Protein AF-A0A8J6JZT5-F1 (afdb_monomer)

Foldseek 3Di:
DAFDWDWDDDPQDIDIDGPAAPWAPWDWDDDQFKIWIWTAGPVRDIHIDIDGHPGTDDPDDPPDDDDPVPDDDVVVVVVVVVVVVVVVVVVVVVD

InterPro domains:
  IPR008978 HSP20-like chaperone [G3DSA:2.60.40.790] (1-61)
  IPR008978 HSP20-like chaperone [SSF49764] (3-83)
  IPR045250 Co-chaperone protein p23-like [PTHR22932] (1-60)

Organism: Eleutherodactylus coqui (NCBI:txid57060)

Nearest PDB structures (foldseek):
  3gyx-assembly6_L  TM=5.273E-01  e=8.406E-01  Megalodesulfovibrio gigas
  3to1-assembly1_A  TM=5.012E-01  e=6.061E-01  Saccharomyces cerevisiae S288C
  4gyi-assembly1_A  TM=4.103E-01  e=1.166E+00  Thermochaetoides thermophila DSM 1495
  2rk0-assembly1_B  TM=5.198E-01  e=4.555E+00  Parafrankia sp. EAN1pec
  1mtp-assembly1_A  TM=4.492E-01  e=5.665E+00  Thermobifida fusca

Secondary structure (DSSP, 8-state):
-PPEEEEEEETTEEEEEEE-TT-EEEEEEE-SSEEEEEEE-TT-PEEEEEEE-SS----S-TT----TTT---HHHHHHHHHHHHHHHHHHHT--

Solvent-accessible surface area (backbone atoms only — not comparable to full-atom values): 5914 Å² total; per-residue (Å²): 85,66,57,56,71,50,74,56,78,55,103,88,48,74,49,78,46,71,66,58,65,72,62,38,80,75,45,77,50,73,51,52,46,36,40,37,42,35,28,25,35,74,89,65,48,58,34,44,43,79,44,78,51,97,61,76,51,83,77,73,56,93,86,69,76,85,62,72,88,79,60,74,72,65,71,66,52,54,54,52,52,50,53,51,51,52,51,52,54,56,62,64,74,74,116

Radius of gyration: 25.32 Å; Cα contacts (8 Å, |Δi|>4): 108; chains: 1; bounding box: 29×28×79 Å

Mean predicted aligned error: 9.84 Å

Structure (mmCIF, N/CA/C/O backbone):
data_AF-A0A8J6JZT5-F1
#
_entry.id   AF-A0A8J6JZT5-F1
#
loop_
_atom_site.group_PDB
_atom_site.id
_atom_site.type_symbol
_atom_site.label_atom_id
_atom_site.label_alt_id
_atom_site.label_comp_id
_atom_site.label_asym_id
_atom_site.label_entity_id
_atom_site.label_seq_id
_atom_site.pdbx_PDB_ins_code
_atom_site.Cartn_x
_atom_site.Cartn_y
_atom_site.Cartn_z
_atom_site.occupancy
_atom_site.B_iso_or_equiv
_atom_site.auth_seq_id
_atom_site.auth_comp_id
_atom_site.auth_asym_id
_atom_site.auth_atom_id
_atom_site.pdbx_PDB_model_num
ATOM 1 N N . GLN A 1 1 ? -4.528 10.746 11.818 1.00 90.50 1 GLN A N 1
ATOM 2 C CA . GLN A 1 1 ? -3.415 10.364 12.724 1.00 90.50 1 GLN A CA 1
ATOM 3 C C . GLN A 1 1 ? -2.714 9.134 12.159 1.00 90.50 1 GLN A C 1
ATOM 5 O O . GLN A 1 1 ? -3.386 8.373 11.475 1.00 90.50 1 GLN A O 1
ATOM 10 N N . PRO A 1 2 ? -1.405 8.933 12.368 1.00 96.94 2 PRO A N 1
ATOM 11 C CA . PRO A 1 2 ? -0.748 7.712 11.914 1.00 96.94 2 PRO A CA 1
ATOM 12 C C . PRO A 1 2 ? -1.091 6.533 12.824 1.00 96.94 2 PRO A C 1
ATOM 14 O O . PRO A 1 2 ? -1.097 6.668 14.047 1.00 96.94 2 PRO A O 1
ATOM 17 N N . ALA A 1 3 ? -1.347 5.372 12.227 1.00 97.81 3 ALA A N 1
ATOM 18 C CA . ALA A 1 3 ? -1.380 4.117 12.960 1.00 97.81 3 ALA A CA 1
ATOM 19 C C . ALA A 1 3 ? 0.043 3.727 13.383 1.00 97.81 3 ALA A C 1
ATOM 21 O O . ALA A 1 3 ? 1.019 4.040 12.691 1.00 97.81 3 ALA A O 1
ATOM 22 N N . LYS A 1 4 ? 0.165 3.002 14.499 1.00 98.06 4 LYS A N 1
ATOM 23 C CA . LYS A 1 4 ? 1.406 2.294 14.825 1.00 98.06 4 LYS A CA 1
ATOM 24 C C . LYS A 1 4 ? 1.647 1.228 13.754 1.00 98.06 4 LYS A C 1
ATOM 26 O O . LYS A 1 4 ? 0.718 0.507 13.398 1.00 98.06 4 LYS A O 1
ATOM 31 N N . VAL A 1 5 ? 2.885 1.126 13.274 1.00 98.31 5 VAL A N 1
ATOM 32 C CA . VAL A 1 5 ? 3.278 0.140 12.259 1.00 98.31 5 VAL A CA 1
ATOM 33 C C . VAL A 1 5 ? 4.418 -0.714 12.792 1.00 98.31 5 VAL A C 1
ATOM 35 O O . VAL A 1 5 ? 5.415 -0.181 13.282 1.00 98.31 5 VAL A O 1
ATOM 38 N N . LEU A 1 6 ? 4.267 -2.033 12.710 1.00 98.56 6 LEU A N 1
ATOM 39 C CA . LEU A 1 6 ? 5.343 -2.996 12.937 1.00 98.56 6 LEU A CA 1
ATOM 40 C C . LEU A 1 6 ? 5.838 -3.504 11.585 1.00 98.56 6 LEU A C 1
ATOM 42 O O . LEU A 1 6 ? 5.054 -3.628 10.645 1.00 98.56 6 LEU A O 1
ATOM 46 N N . TRP A 1 7 ? 7.133 -3.790 11.474 1.00 98.31 7 TRP A N 1
ATOM 47 C CA . TRP A 1 7 ? 7.699 -4.288 10.226 1.00 98.31 7 TRP A CA 1
ATOM 48 C C . TRP A 1 7 ? 8.819 -5.295 10.456 1.00 98.31 7 TRP A C 1
ATOM 50 O O . TRP A 1 7 ? 9.483 -5.280 11.493 1.00 98.31 7 TRP A O 1
ATOM 60 N N . TYR A 1 8 ? 9.015 -6.167 9.472 1.00 98.00 8 TYR A N 1
ATOM 61 C CA . TYR A 1 8 ? 10.167 -7.059 9.369 1.00 98.00 8 TYR A CA 1
ATOM 62 C C . TYR A 1 8 ? 10.356 -7.508 7.917 1.00 98.00 8 TYR A C 1
ATOM 64 O O . TYR A 1 8 ? 9.427 -7.443 7.110 1.00 98.00 8 TYR A O 1
ATOM 72 N N . ASP A 1 9 ? 11.545 -8.001 7.584 1.00 96.25 9 ASP A N 1
ATOM 73 C CA . ASP A 1 9 ? 11.878 -8.486 6.251 1.00 96.25 9 ASP A CA 1
ATOM 74 C C . ASP A 1 9 ? 12.100 -10.010 6.190 1.00 96.25 9 ASP A C 1
ATOM 76 O O . ASP A 1 9 ? 12.267 -10.742 7.179 1.00 96.25 9 ASP A O 1
ATOM 80 N N . ARG A 1 10 ? 12.039 -10.500 4.956 1.00 96.75 10 ARG A N 1
ATOM 81 C CA . ARG A 1 10 ? 12.415 -11.834 4.494 1.00 96.75 10 ARG A CA 1
ATOM 82 C C . ARG A 1 10 ? 13.141 -11.666 3.163 1.00 96.75 10 ARG A C 1
ATOM 84 O O . ARG A 1 10 ? 13.028 -10.631 2.520 1.00 96.75 10 ARG A O 1
ATOM 91 N N . ALA A 1 11 ? 13.791 -12.729 2.691 1.00 94.75 11 ALA A N 1
ATOM 92 C CA . ALA A 1 11 ? 14.644 -12.702 1.497 1.00 94.75 11 ALA A CA 1
ATOM 93 C C . ALA A 1 11 ? 14.025 -12.065 0.229 1.00 94.75 11 ALA A C 1
ATOM 95 O O . ALA A 1 11 ? 14.770 -11.647 -0.649 1.00 94.75 11 ALA A O 1
ATOM 96 N N . ARG A 1 12 ? 12.689 -12.019 0.095 1.00 90.38 12 ARG A N 1
ATOM 97 C CA . ARG A 1 12 ? 11.992 -11.435 -1.070 1.00 90.38 12 ARG A CA 1
ATOM 98 C C . ARG A 1 12 ? 10.832 -10.496 -0.727 1.00 90.38 12 ARG A C 1
ATOM 100 O O . ARG A 1 12 ? 10.166 -10.025 -1.641 1.00 90.38 12 ARG A O 1
ATOM 107 N N . TYR A 1 13 ? 10.546 -10.276 0.554 1.00 92.56 13 TYR A N 1
ATOM 108 C CA . TYR A 1 13 ? 9.339 -9.569 0.983 1.00 92.56 13 TYR A CA 1
ATOM 109 C C . TYR A 1 13 ? 9.602 -8.769 2.253 1.00 92.56 13 TYR A C 1
ATOM 111 O O . TYR A 1 13 ? 10.291 -9.246 3.153 1.00 92.56 13 TYR A O 1
ATOM 119 N N . VAL A 1 14 ? 8.977 -7.599 2.348 1.00 94.44 14 VAL A N 1
ATOM 120 C CA . VAL A 1 14 ? 8.846 -6.834 3.590 1.00 94.44 14 VAL A CA 1
ATOM 121 C C . VAL A 1 14 ? 7.398 -6.933 4.045 1.00 94.44 14 VAL A C 1
ATOM 123 O O . VAL A 1 14 ? 6.478 -6.803 3.239 1.00 94.44 14 VAL A O 1
ATOM 126 N N . TYR A 1 15 ? 7.199 -7.181 5.333 1.00 96.81 15 TYR A N 1
ATOM 127 C CA . TYR A 1 15 ? 5.887 -7.246 5.959 1.00 96.81 15 TYR A CA 1
ATOM 128 C C . TYR A 1 15 ? 5.659 -5.967 6.758 1.00 96.81 15 TYR A C 1
ATOM 130 O O . TYR A 1 15 ? 6.525 -5.567 7.536 1.00 96.81 15 TYR A O 1
ATOM 138 N N . LEU A 1 16 ? 4.494 -5.345 6.568 1.00 97.81 16 LEU A N 1
ATOM 139 C CA . LEU A 1 16 ? 4.025 -4.185 7.323 1.00 97.81 16 LEU A CA 1
ATOM 140 C C . LEU A 1 16 ? 2.709 -4.543 8.013 1.00 97.81 16 LEU A C 1
ATOM 142 O O . LEU A 1 16 ? 1.776 -5.015 7.366 1.00 97.81 16 LEU A O 1
ATOM 146 N N . GLU A 1 17 ? 2.629 -4.296 9.315 1.00 98.19 17 GLU A N 1
ATOM 147 C CA . GLU A 1 17 ? 1.437 -4.519 10.128 1.00 98.19 17 GLU A CA 1
ATOM 148 C C . GLU A 1 17 ? 0.966 -3.186 10.714 1.00 98.19 17 GLU A C 1
ATOM 150 O O . GLU A 1 17 ? 1.622 -2.614 11.585 1.00 98.19 17 GLU A O 1
ATOM 155 N N . PHE A 1 18 ? -0.171 -2.685 10.228 1.00 98.25 18 PHE A N 1
ATOM 156 C CA . PHE A 1 18 ? -0.816 -1.475 10.738 1.00 98.25 18 PHE A CA 1
ATOM 157 C C . PHE A 1 18 ? -1.737 -1.845 11.908 1.00 98.25 18 PHE A C 1
ATOM 159 O O . PHE A 1 18 ? -2.776 -2.474 11.716 1.00 98.25 18 PHE A O 1
ATOM 166 N N . CYS A 1 19 ? -1.367 -1.457 13.127 1.00 97.75 19 CYS A N 1
ATOM 167 C CA . CYS A 1 19 ? -2.104 -1.804 14.341 1.00 97.75 19 CYS A CA 1
ATOM 168 C C . CYS A 1 19 ? -3.327 -0.884 14.523 1.00 97.75 19 CYS A C 1
ATOM 170 O O . CYS A 1 19 ? -3.245 0.120 15.234 1.00 97.75 19 CYS A O 1
ATOM 172 N N . VAL A 1 20 ? -4.448 -1.21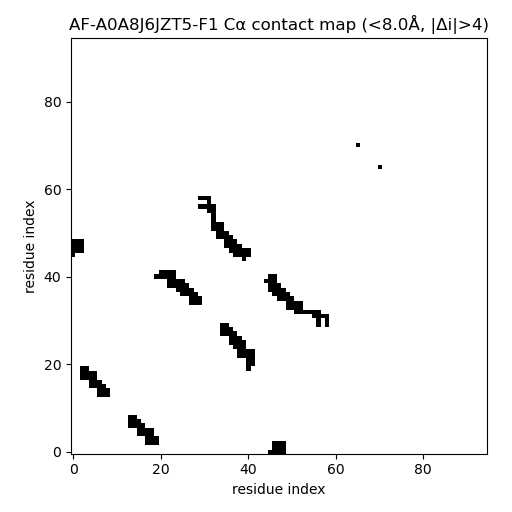1 13.871 1.00 97.81 20 VAL A N 1
ATOM 173 C CA . VAL A 1 20 ? -5.725 -0.482 13.987 1.00 97.81 20 VAL A CA 1
ATOM 174 C C . VAL A 1 20 ? -6.856 -1.450 14.327 1.00 97.81 20 VAL A C 1
ATOM 176 O O . VAL A 1 20 ? -7.205 -2.315 13.524 1.00 97.81 20 VAL A O 1
ATOM 179 N N . GLU A 1 21 ? -7.443 -1.293 15.512 1.00 96.31 21 GLU A N 1
ATOM 180 C CA . GLU A 1 21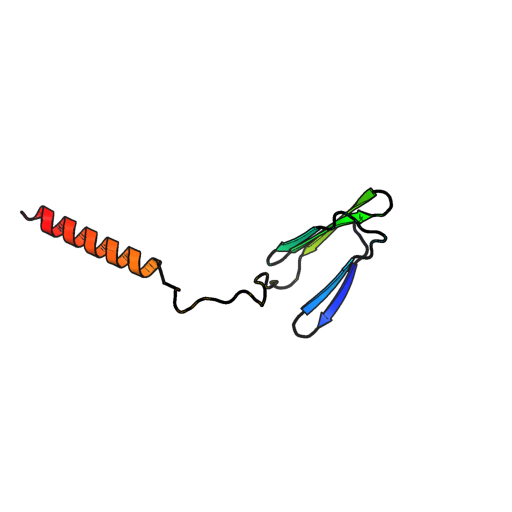 ? -8.596 -2.086 15.948 1.00 96.31 21 GLU A CA 1
ATOM 181 C C . GLU A 1 21 ? -9.858 -1.725 15.153 1.00 96.31 21 GLU A C 1
ATOM 183 O O . GLU A 1 21 ? -10.097 -0.554 14.844 1.00 96.31 21 GLU A O 1
ATOM 188 N N . ASN A 1 22 ? -10.654 -2.749 14.816 1.00 97.25 22 ASN A N 1
ATOM 189 C CA . ASN A 1 22 ? -11.927 -2.626 14.095 1.00 97.25 22 ASN A CA 1
ATOM 190 C C . ASN A 1 22 ? -11.848 -1.715 12.855 1.00 97.25 22 ASN A C 1
ATOM 192 O O . ASN A 1 22 ? -12.732 -0.889 12.606 1.00 97.25 22 ASN A O 1
ATOM 196 N N . SER A 1 23 ? -10.762 -1.856 12.084 1.00 97.69 23 SER A N 1
ATOM 197 C CA . SER A 1 23 ? -10.521 -1.026 10.905 1.00 97.69 23 SER A CA 1
ATOM 198 C C . SER A 1 23 ? -11.603 -1.207 9.837 1.00 97.69 23 SER A C 1
ATOM 200 O O . SER A 1 23 ? -12.042 -2.316 9.527 1.00 97.69 23 SER A O 1
ATOM 202 N N . ARG A 1 24 ? -12.042 -0.084 9.269 1.00 98.19 24 ARG A N 1
ATOM 203 C CA . ARG A 1 24 ? -13.036 -0.002 8.192 1.00 98.19 24 ARG A CA 1
ATOM 204 C C . ARG A 1 24 ? -12.505 0.876 7.068 1.00 98.19 24 ARG A C 1
ATOM 206 O O .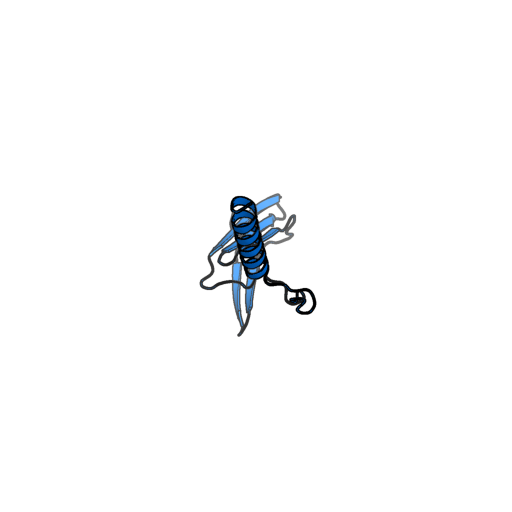 ARG A 1 24 ? -11.615 1.693 7.291 1.00 98.19 24 ARG A O 1
ATOM 213 N N . ASP A 1 25 ? -13.041 0.693 5.866 1.00 97.94 25 ASP A N 1
ATOM 214 C CA . ASP A 1 25 ? -12.654 1.457 4.671 1.00 97.94 25 ASP A CA 1
ATOM 215 C C . ASP A 1 25 ? -11.136 1.467 4.423 1.00 97.94 25 ASP A C 1
ATOM 217 O O . ASP A 1 25 ? -10.544 2.494 4.088 1.00 97.94 25 ASP A O 1
ATOM 221 N N . VAL A 1 26 ? -10.498 0.309 4.627 1.00 98.25 26 VAL A N 1
ATOM 222 C CA . VAL A 1 26 ? -9.054 0.141 4.444 1.00 98.25 26 VAL A CA 1
ATOM 223 C C . VAL A 1 26 ? -8.689 0.361 2.980 1.00 98.25 26 VAL A C 1
ATOM 225 O O . VAL A 1 26 ? -9.236 -0.283 2.085 1.00 98.25 26 VAL A O 1
ATOM 228 N N . LYS A 1 27 ? -7.722 1.246 2.748 1.00 98.19 27 LYS A N 1
ATOM 229 C CA . LYS A 1 27 ? -7.116 1.507 1.444 1.00 98.19 27 LYS A CA 1
ATOM 230 C C . LYS A 1 27 ? -5.605 1.415 1.562 1.00 98.19 27 LYS A C 1
ATOM 232 O O . LYS A 1 27 ? -5.017 1.975 2.491 1.00 98.19 27 LYS A O 1
ATOM 237 N N . VAL A 1 28 ? -5.002 0.709 0.614 1.00 96.81 28 VAL A N 1
ATOM 238 C CA . VAL A 1 28 ? -3.555 0.545 0.503 1.00 96.81 28 VAL A CA 1
ATOM 239 C C . VAL A 1 28 ? -3.166 0.832 -0.933 1.00 96.81 28 VAL A C 1
ATOM 241 O O . VAL A 1 28 ? -3.559 0.091 -1.831 1.00 96.81 28 VAL A O 1
ATOM 244 N N . ASP A 1 29 ? -2.381 1.883 -1.118 1.00 95.94 29 ASP A N 1
ATOM 245 C CA . ASP A 1 29 ? -1.811 2.260 -2.403 1.00 95.94 29 ASP A CA 1
ATOM 246 C C . ASP A 1 29 ? -0.304 1.990 -2.359 1.00 95.94 29 ASP A C 1
ATOM 248 O O . ASP A 1 29 ? 0.378 2.340 -1.390 1.00 95.94 29 ASP A O 1
ATOM 252 N N . ILE A 1 30 ? 0.206 1.311 -3.386 1.00 94.75 30 ILE A N 1
ATOM 253 C CA . ILE A 1 30 ? 1.611 0.911 -3.493 1.00 94.75 30 ILE A CA 1
ATOM 254 C C . ILE A 1 30 ? 2.161 1.469 -4.800 1.00 94.75 30 ILE A C 1
ATOM 256 O O . ILE A 1 30 ? 1.865 0.956 -5.879 1.00 94.75 30 ILE A O 1
ATOM 260 N N . ASP A 1 31 ? 2.985 2.499 -4.671 1.00 94.25 31 ASP A N 1
ATOM 261 C CA . ASP A 1 31 ? 3.817 3.031 -5.740 1.00 94.25 31 ASP A CA 1
ATOM 262 C C . ASP A 1 31 ? 5.189 2.338 -5.728 1.00 94.25 31 ASP A C 1
ATOM 264 O O . ASP A 1 31 ? 5.559 1.647 -4.776 1.00 94.25 31 ASP A O 1
ATOM 268 N N . ASP A 1 32 ? 5.999 2.594 -6.757 1.00 95.00 32 ASP A N 1
ATOM 269 C CA . ASP A 1 32 ? 7.344 2.027 -6.891 1.00 95.00 32 ASP A CA 1
ATOM 270 C C . ASP A 1 32 ? 8.234 2.282 -5.660 1.00 95.00 32 ASP A C 1
ATOM 272 O O . ASP A 1 32 ? 9.022 1.416 -5.304 1.00 95.00 32 ASP A O 1
ATOM 276 N N . TYR A 1 33 ? 8.096 3.427 -4.984 1.00 96.31 33 TYR A N 1
ATOM 277 C CA . TYR A 1 33 ? 8.935 3.804 -3.833 1.00 96.31 33 TYR A CA 1
ATOM 278 C C . TYR A 1 33 ? 8.146 4.287 -2.614 1.00 96.31 33 TYR A C 1
ATOM 280 O O . TYR A 1 33 ? 8.724 4.824 -1.666 1.00 96.31 33 TYR A O 1
ATOM 288 N N . LYS A 1 34 ? 6.822 4.126 -2.616 1.00 96.88 34 LYS A N 1
ATOM 289 C CA . LYS A 1 34 ? 5.967 4.668 -1.561 1.00 96.88 34 LYS A CA 1
ATOM 290 C C . LYS A 1 34 ? 4.784 3.757 -1.298 1.00 96.88 34 LYS A C 1
ATOM 292 O O . LYS A 1 34 ? 4.136 3.287 -2.223 1.00 96.88 34 LYS A O 1
ATOM 297 N N . ILE A 1 35 ? 4.491 3.551 -0.024 1.00 97.38 35 ILE A N 1
ATOM 298 C CA . ILE A 1 35 ? 3.298 2.855 0.437 1.00 97.38 35 ILE A CA 1
ATOM 299 C C . ILE A 1 35 ? 2.447 3.860 1.198 1.00 97.38 35 ILE A C 1
ATOM 301 O O . ILE A 1 35 ? 2.915 4.483 2.156 1.00 97.38 35 ILE A O 1
ATOM 305 N N . THR A 1 36 ? 1.189 3.982 0.797 1.00 98.25 36 THR A N 1
ATOM 306 C CA . THR A 1 36 ? 0.190 4.785 1.493 1.00 98.25 36 THR A CA 1
ATOM 307 C C . THR A 1 36 ? -0.873 3.860 2.065 1.00 98.25 36 THR A C 1
ATOM 309 O O . THR A 1 36 ? -1.465 3.051 1.358 1.00 98.25 36 THR A O 1
ATOM 312 N N . PHE A 1 37 ? -1.121 3.979 3.365 1.00 98.56 37 PHE A N 1
ATOM 313 C CA . PHE A 1 37 ? -2.178 3.259 4.068 1.00 98.56 37 PHE A CA 1
ATOM 314 C C . PHE A 1 37 ? -3.169 4.252 4.658 1.00 98.56 37 PHE A C 1
ATOM 316 O O . PHE A 1 37 ? -2.778 5.256 5.257 1.00 98.56 37 PHE A O 1
ATOM 323 N N . SER A 1 38 ? -4.458 3.947 4.551 1.00 98.44 38 SER A N 1
ATOM 324 C CA . SER A 1 38 ? -5.498 4.696 5.246 1.00 98.44 38 SER A CA 1
ATOM 325 C C . SER A 1 38 ? -6.683 3.816 5.631 1.00 98.44 38 SER A C 1
ATOM 327 O O . SER A 1 38 ? -6.961 2.816 4.975 1.00 98.44 38 SER A O 1
ATOM 329 N N . CYS A 1 39 ? -7.367 4.172 6.717 1.00 98.56 39 CYS A N 1
ATOM 330 C CA . CYS A 1 39 ? -8.610 3.530 7.155 1.00 98.56 39 CYS A CA 1
ATOM 331 C C . CYS A 1 39 ? -9.343 4.405 8.184 1.00 98.56 39 CYS A C 1
ATOM 333 O O . CYS A 1 39 ? -8.817 5.428 8.629 1.00 98.56 39 CYS A O 1
ATOM 335 N N . LEU A 1 40 ? -10.533 3.976 8.600 1.00 98.38 40 LEU A N 1
ATOM 336 C CA . LEU A 1 40 ? -11.212 4.447 9.805 1.00 98.38 40 LEU A CA 1
ATOM 337 C C . LEU A 1 40 ? -10.995 3.450 10.945 1.00 98.38 40 LEU A C 1
ATOM 339 O O . LEU A 1 40 ? -11.096 2.243 10.727 1.00 98.38 40 LEU A O 1
ATOM 343 N N . ASN A 1 41 ? -10.734 3.937 12.158 1.00 96.88 41 ASN A N 1
ATOM 344 C CA . ASN A 1 41 ? -10.731 3.094 13.358 1.00 96.88 41 ASN A CA 1
ATOM 345 C C . ASN A 1 41 ? -12.160 2.905 13.921 1.00 96.88 41 ASN A C 1
ATOM 347 O O . ASN A 1 41 ? -13.154 3.344 13.326 1.00 96.88 41 ASN A O 1
ATOM 351 N N . GLU A 1 42 ? -12.277 2.265 15.086 1.00 97.25 42 GLU A N 1
ATOM 352 C CA . GLU A 1 42 ? -13.559 2.057 15.775 1.00 97.25 42 GLU A CA 1
ATOM 353 C C . GLU A 1 42 ? -14.340 3.362 16.010 1.00 97.25 42 GLU A C 1
ATOM 355 O O . GLU A 1 42 ? -15.536 3.430 15.729 1.00 97.25 42 GLU A O 1
ATOM 360 N N . ASP A 1 43 ? -13.645 4.439 16.381 1.00 96.88 43 ASP A N 1
ATOM 361 C CA . ASP A 1 43 ? -14.236 5.756 16.653 1.00 96.88 43 ASP A CA 1
ATOM 362 C C . ASP A 1 43 ? -14.569 6.570 15.386 1.00 96.88 43 ASP A C 1
ATOM 364 O O . ASP A 1 43 ? -14.961 7.733 15.474 1.00 96.88 43 ASP A O 1
ATOM 368 N N . ASN A 1 44 ? -14.427 5.986 14.189 1.00 96.62 44 ASN A N 1
ATOM 369 C CA . ASN A 1 44 ? -14.521 6.677 12.892 1.00 96.62 44 ASN A CA 1
ATOM 370 C C . ASN A 1 44 ? -13.476 7.795 12.712 1.00 96.62 44 ASN A C 1
ATOM 372 O O . ASN A 1 44 ? -13.677 8.727 11.933 1.00 96.62 44 ASN A O 1
ATOM 376 N N . ILE A 1 45 ? -12.349 7.722 13.419 1.00 96.88 45 ILE A N 1
ATOM 377 C CA . ILE A 1 45 ? -11.225 8.633 13.217 1.00 96.88 45 ILE A CA 1
ATOM 378 C C . ILE A 1 45 ? -10.411 8.121 12.029 1.00 96.88 45 ILE A C 1
ATOM 380 O O . ILE A 1 45 ? -10.163 6.922 11.905 1.00 96.88 45 ILE A O 1
ATOM 384 N N . GLN A 1 46 ? -9.955 9.035 11.171 1.00 97.88 46 GLN A N 1
ATOM 385 C CA . GLN A 1 46 ? -9.106 8.707 10.027 1.00 97.88 46 GLN A CA 1
ATOM 386 C C . GLN A 1 46 ? -7.670 8.370 10.462 1.00 97.88 46 GLN A C 1
ATOM 388 O O . GLN A 1 46 ? -6.947 9.212 11.024 1.00 97.88 46 GLN A O 1
ATOM 393 N N . MET A 1 47 ? -7.237 7.151 10.140 1.00 98.25 47 MET A N 1
ATOM 394 C CA . MET A 1 47 ? -5.838 6.738 10.174 1.00 98.25 47 MET A CA 1
ATOM 395 C C . MET A 1 47 ? -5.198 6.984 8.803 1.00 98.25 47 MET A C 1
ATOM 397 O O . MET A 1 47 ? -5.819 6.722 7.771 1.00 98.25 47 MET A O 1
ATOM 401 N N . TYR A 1 48 ? -3.965 7.487 8.787 1.00 98.50 48 TYR A N 1
ATOM 402 C CA . TYR A 1 48 ? -3.196 7.717 7.563 1.00 98.50 48 TYR A CA 1
ATOM 403 C C . TYR A 1 48 ? -1.700 7.547 7.822 1.00 98.50 48 TYR A C 1
ATOM 405 O O . TYR A 1 48 ? -1.147 8.206 8.705 1.00 98.50 48 TYR A O 1
ATOM 413 N N . ASN A 1 49 ? -1.050 6.707 7.024 1.00 98.56 49 ASN A N 1
ATOM 414 C CA . ASN A 1 49 ? 0.388 6.487 7.040 1.00 98.56 49 ASN A CA 1
ATOM 415 C C . ASN A 1 49 ? 0.938 6.622 5.621 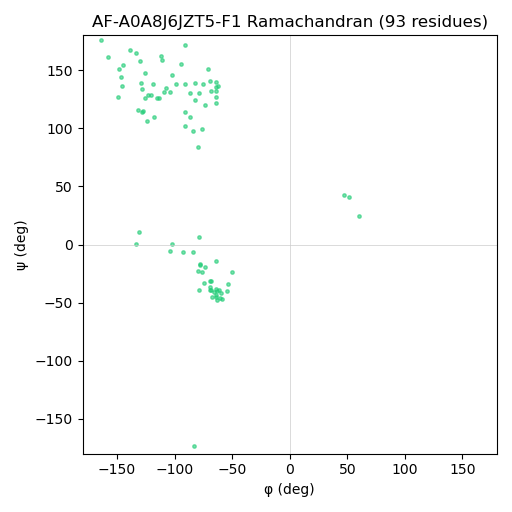1.00 98.56 49 ASN A C 1
ATOM 417 O O . ASN A 1 49 ? 0.361 6.099 4.671 1.00 98.56 49 ASN A O 1
ATOM 421 N N . GLU A 1 50 ? 2.094 7.263 5.511 1.00 98.19 50 GLU A N 1
ATOM 422 C CA . GLU A 1 50 ? 2.877 7.338 4.285 1.00 98.19 50 GLU A CA 1
ATOM 423 C C . GLU A 1 50 ? 4.293 6.857 4.593 1.00 98.19 50 GLU A C 1
ATOM 425 O O . GLU A 1 50 ? 4.916 7.322 5.551 1.00 98.19 50 GLU A O 1
ATOM 430 N N . ILE A 1 51 ? 4.775 5.884 3.823 1.00 97.62 51 ILE A N 1
ATOM 431 C CA . ILE A 1 51 ? 6.077 5.249 4.020 1.00 97.62 51 ILE A CA 1
ATOM 432 C C . ILE A 1 51 ? 6.828 5.294 2.695 1.00 97.62 51 ILE A C 1
ATOM 434 O O . ILE A 1 51 ? 6.435 4.638 1.734 1.00 97.62 51 ILE A O 1
ATOM 438 N N . VAL A 1 52 ? 7.929 6.040 2.659 1.00 97.25 52 VAL A N 1
ATOM 439 C CA . VAL A 1 52 ? 8.899 5.975 1.560 1.00 97.25 52 VAL A CA 1
ATOM 440 C C . VAL A 1 52 ? 9.820 4.788 1.818 1.00 97.25 52 VAL A C 1
ATOM 442 O O . VAL A 1 52 ? 10.410 4.684 2.895 1.00 97.25 52 VAL A O 1
ATOM 445 N N . VAL A 1 53 ? 9.919 3.879 0.853 1.00 96.19 53 VAL A N 1
ATOM 446 C CA . VAL A 1 53 ? 10.749 2.676 0.970 1.00 96.19 53 VAL A CA 1
ATOM 447 C C . VAL A 1 53 ? 12.132 2.890 0.361 1.00 96.19 53 VAL A C 1
ATOM 449 O O . VAL A 1 53 ? 12.329 3.743 -0.501 1.00 96.19 53 VAL A O 1
ATOM 452 N N . TYR A 1 54 ? 13.104 2.113 0.841 1.00 94.56 54 TYR A N 1
ATOM 453 C CA . TYR A 1 54 ? 14.502 2.233 0.423 1.00 94.56 54 TYR A CA 1
ATOM 454 C C . TYR A 1 54 ? 14.742 1.791 -1.026 1.00 94.56 54 TYR A C 1
ATOM 456 O O . TYR A 1 54 ? 15.562 2.386 -1.719 1.00 94.56 54 TYR A O 1
ATOM 464 N N . ASP A 1 55 ? 14.035 0.754 -1.472 1.00 94.25 55 ASP A N 1
ATOM 465 C CA . ASP A 1 55 ? 14.197 0.166 -2.800 1.00 94.25 55 ASP A CA 1
ATOM 466 C C . ASP A 1 55 ? 12.836 -0.056 -3.464 1.00 94.25 55 ASP A C 1
ATOM 468 O O . ASP A 1 55 ? 11.792 -0.014 -2.805 1.00 94.25 55 ASP A O 1
ATOM 472 N N . ARG A 1 56 ? 12.863 -0.279 -4.776 1.00 94.25 56 ARG A N 1
ATOM 473 C CA . ARG A 1 56 ? 11.679 -0.376 -5.615 1.00 94.25 56 ARG A CA 1
ATOM 474 C C . ARG A 1 56 ? 10.813 -1.573 -5.231 1.00 94.25 56 ARG A C 1
ATOM 476 O O . ARG A 1 56 ? 11.284 -2.708 -5.165 1.00 94.25 56 ARG A O 1
ATOM 483 N N . ILE A 1 57 ? 9.513 -1.342 -5.093 1.00 92.50 57 ILE A N 1
ATOM 484 C CA . ILE A 1 57 ? 8.515 -2.394 -4.920 1.00 92.50 57 ILE A CA 1
ATOM 485 C C . ILE A 1 57 ? 8.077 -2.897 -6.293 1.00 92.50 57 ILE A C 1
ATOM 487 O O . ILE A 1 57 ? 7.702 -2.129 -7.177 1.00 92.50 57 ILE A O 1
ATOM 491 N N . GLN A 1 58 ? 8.087 -4.216 -6.475 1.00 88.44 58 GLN A N 1
ATOM 492 C CA . GLN A 1 58 ? 7.513 -4.833 -7.664 1.00 88.44 58 GLN A CA 1
ATOM 493 C C . GLN A 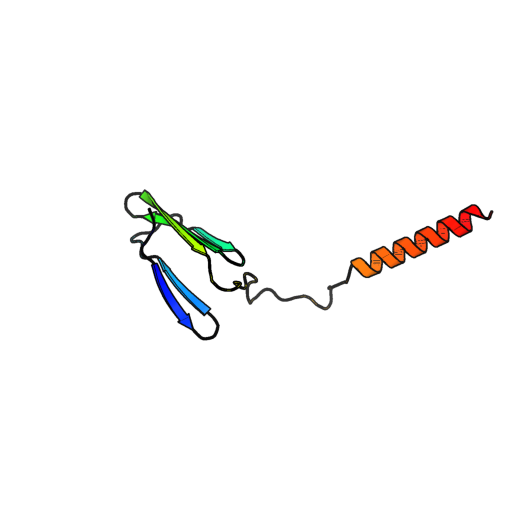1 58 ? 5.981 -4.844 -7.548 1.00 88.44 58 GLN A C 1
ATOM 495 O O . GLN A 1 58 ? 5.409 -5.708 -6.888 1.00 88.44 58 GLN A O 1
ATOM 500 N N . SER A 1 59 ? 5.317 -3.887 -8.200 1.00 81.31 59 SER A N 1
ATOM 501 C CA . SER A 1 59 ? 3.850 -3.740 -8.194 1.00 81.31 59 SER A CA 1
ATOM 502 C C . SER A 1 59 ? 3.124 -4.726 -9.118 1.00 81.31 59 SER A C 1
ATOM 504 O O . SER A 1 59 ? 1.928 -4.972 -8.963 1.00 81.31 59 SER A O 1
ATOM 506 N N . LYS A 1 60 ? 3.843 -5.329 -10.075 1.00 84.62 60 LYS A N 1
ATOM 507 C CA . LYS A 1 60 ? 3.275 -6.315 -10.998 1.00 84.62 60 LYS A CA 1
ATOM 508 C C . LYS A 1 60 ? 2.816 -7.565 -10.226 1.00 84.62 60 LYS A C 1
ATOM 510 O O . LYS A 1 60 ? 3.656 -8.222 -9.605 1.00 84.62 60 LYS A O 1
ATOM 515 N N . PRO A 1 61 ? 1.531 -7.955 -10.306 1.00 84.62 61 PRO A N 1
ATOM 516 C CA . PRO A 1 61 ? 1.057 -9.154 -9.635 1.00 84.62 61 PRO A CA 1
ATOM 517 C C . PRO A 1 61 ? 1.732 -10.402 -10.207 1.00 84.62 61 PRO A C 1
ATOM 519 O O . PRO A 1 61 ? 1.897 -10.538 -11.419 1.00 84.62 61 PRO A O 1
ATOM 522 N N . GLY A 1 62 ? 2.082 -11.349 -9.333 1.00 85.50 62 GLY A N 1
ATOM 523 C CA . GLY A 1 62 ? 2.805 -12.565 -9.722 1.00 85.50 62 GLY A CA 1
ATOM 524 C C . GLY A 1 62 ? 2.042 -13.501 -10.667 1.00 85.50 62 GLY A C 1
ATOM 525 O O . GLY A 1 62 ? 2.652 -14.391 -11.243 1.00 85.50 62 GLY A O 1
ATOM 526 N N . TRP A 1 63 ? 0.729 -13.309 -10.829 1.00 90.56 63 TRP A N 1
ATOM 527 C CA . TRP A 1 63 ? -0.118 -14.065 -11.758 1.00 90.56 63 TRP A CA 1
ATOM 528 C C . TRP A 1 63 ? -0.259 -13.403 -13.137 1.00 90.56 63 TRP A C 1
ATOM 530 O O . TRP A 1 63 ? -0.855 -13.994 -14.034 1.00 90.56 63 TRP A O 1
ATOM 540 N N . LEU A 1 64 ? 0.266 -12.188 -13.321 1.00 90.69 64 LEU A N 1
ATOM 541 C CA . LEU A 1 64 ? 0.255 -11.502 -14.608 1.00 90.69 64 LEU A CA 1
ATOM 542 C C . LEU A 1 64 ? 1.537 -11.847 -15.365 1.00 90.69 64 LEU A C 1
ATOM 544 O O . LEU A 1 64 ? 2.633 -11.456 -14.968 1.00 90.69 64 LEU A O 1
ATOM 548 N N . PHE A 1 65 ? 1.415 -12.555 -16.479 1.00 92.81 65 PHE A N 1
ATOM 549 C CA . PHE A 1 65 ? 2.547 -12.950 -17.318 1.00 92.81 65 PHE A CA 1
ATOM 550 C C . PHE A 1 65 ? 2.517 -12.196 -18.649 1.00 92.81 65 PHE A C 1
ATOM 552 O O . PHE A 1 65 ? 1.490 -11.637 -19.024 1.00 92.81 65 PHE A O 1
ATOM 559 N N . VAL A 1 66 ? 3.668 -12.109 -19.319 1.00 90.94 66 VAL A N 1
ATOM 560 C CA . VAL A 1 66 ? 3.732 -11.562 -20.682 1.00 90.94 66 VAL A CA 1
ATOM 561 C C . VA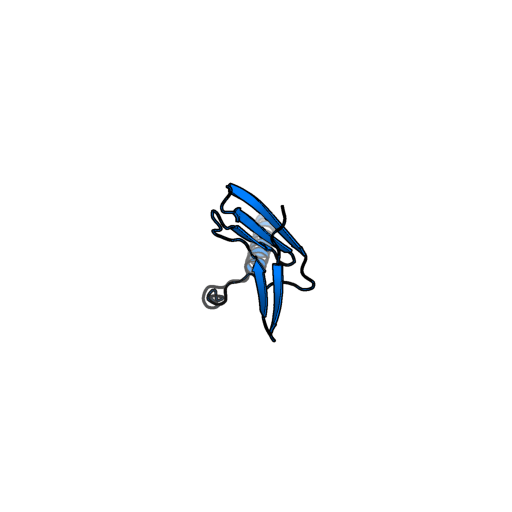L A 1 66 ? 3.269 -12.656 -21.636 1.00 90.94 66 VAL A C 1
ATOM 563 O O . VAL A 1 66 ? 3.744 -13.787 -21.540 1.00 90.94 66 VAL A O 1
ATOM 566 N N . ASP A 1 67 ? 2.350 -12.316 -22.530 1.00 94.62 67 ASP A N 1
ATOM 567 C CA . ASP A 1 67 ? 1.975 -13.169 -23.650 1.00 94.62 67 ASP A CA 1
ATOM 568 C C . ASP A 1 67 ? 2.974 -12.947 -24.7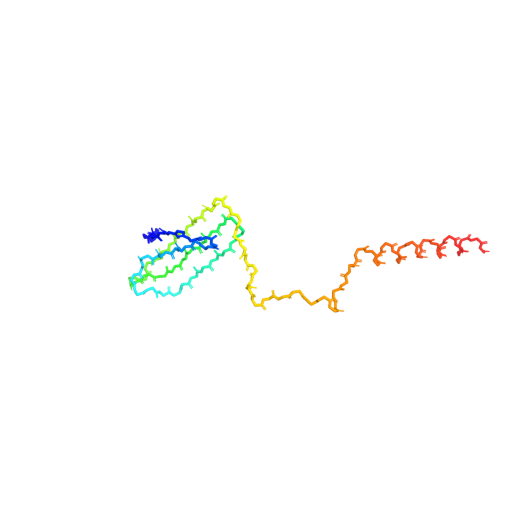89 1.00 94.62 67 ASP A C 1
ATOM 570 O O . ASP A 1 67 ? 2.881 -11.964 -25.521 1.00 94.62 67 ASP A O 1
ATOM 574 N N . PHE A 1 68 ? 3.966 -13.830 -24.893 1.00 94.50 68 PHE A N 1
ATOM 575 C CA . PHE A 1 68 ? 5.003 -13.727 -25.919 1.00 94.50 68 PHE A CA 1
ATOM 576 C C . PHE A 1 68 ? 4.513 -14.109 -27.320 1.00 94.50 68 PHE A C 1
ATOM 578 O O . PHE A 1 68 ? 5.148 -13.704 -28.288 1.00 94.50 68 PHE A O 1
ATOM 585 N N . ASP A 1 69 ? 3.402 -14.842 -27.443 1.00 95.50 69 ASP A N 1
ATOM 586 C CA . ASP A 1 69 ? 2.872 -15.253 -28.748 1.00 95.50 69 ASP A CA 1
ATOM 587 C C . ASP A 1 69 ? 2.205 -14.071 -29.466 1.00 95.50 69 ASP A C 1
ATOM 589 O O . ASP A 1 69 ? 2.263 -13.960 -30.693 1.00 95.50 69 ASP A O 1
ATOM 593 N N . ASN A 1 70 ? 1.603 -13.164 -28.693 1.00 92.31 70 ASN A N 1
ATOM 594 C CA . ASN A 1 70 ? 0.937 -11.968 -29.206 1.00 92.31 70 ASN A CA 1
ATOM 595 C C . ASN A 1 70 ? 1.744 -10.674 -29.013 1.00 92.31 70 ASN A C 1
ATOM 597 O O . ASN A 1 70 ? 1.320 -9.619 -29.488 1.00 92.31 70 ASN A O 1
ATOM 601 N N . TRP A 1 71 ? 2.889 -10.717 -28.325 1.00 92.00 71 TRP A N 1
ATOM 602 C CA . TRP A 1 71 ? 3.730 -9.535 -28.144 1.00 92.00 71 TRP A CA 1
ATOM 603 C C . TRP A 1 71 ? 4.368 -9.105 -29.471 1.00 92.00 71 TRP A C 1
ATOM 605 O O . TRP A 1 71 ? 4.935 -9.911 -30.209 1.00 92.00 71 TRP A O 1
ATOM 615 N N . ARG A 1 72 ? 4.271 -7.808 -29.767 1.00 85.50 72 ARG A N 1
ATOM 616 C CA . ARG A 1 72 ? 4.911 -7.152 -30.909 1.00 85.50 72 ARG A CA 1
ATOM 617 C C . ARG A 1 72 ? 5.729 -5.978 -30.398 1.00 85.50 72 ARG A C 1
ATOM 619 O O . ARG A 1 72 ? 5.359 -5.368 -29.394 1.00 85.50 72 ARG A O 1
ATOM 626 N N . ASP A 1 73 ? 6.828 -5.694 -31.078 1.00 85.12 73 ASP A N 1
ATOM 627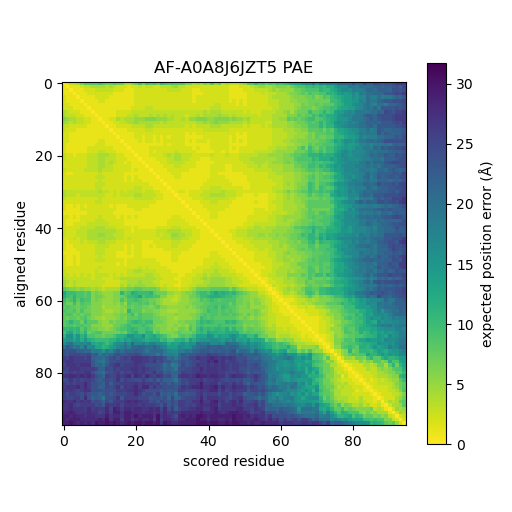 C CA . ASP A 1 73 ? 7.591 -4.466 -30.898 1.00 85.12 73 ASP A CA 1
ATOM 628 C C . ASP A 1 73 ? 7.039 -3.442 -31.893 1.00 85.12 73 ASP A C 1
ATOM 630 O O . AS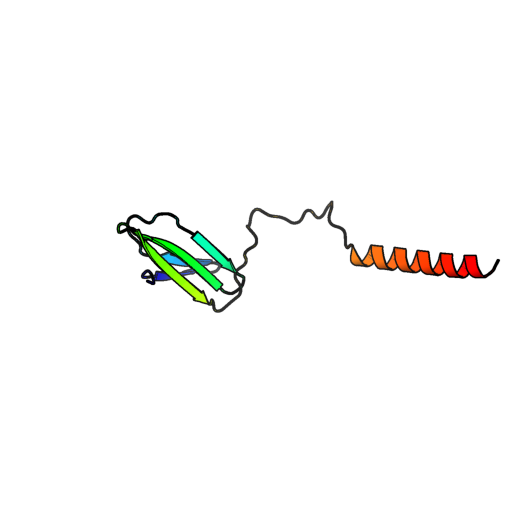P A 1 73 ? 7.261 -3.562 -33.094 1.00 85.12 73 ASP A O 1
ATOM 634 N N . TRP A 1 74 ? 6.225 -2.508 -31.405 1.00 75.94 74 TRP A N 1
ATOM 635 C CA . TRP A 1 74 ? 5.469 -1.597 -32.268 1.00 75.94 74 TRP A CA 1
ATOM 636 C C . TRP A 1 74 ? 6.366 -0.493 -32.856 1.00 75.94 74 TRP A C 1
ATOM 638 O O . TRP A 1 74 ? 6.069 0.005 -33.939 1.00 75.94 74 TRP A O 1
ATOM 648 N N . ASP A 1 75 ? 7.496 -0.171 -32.211 1.00 74.12 75 ASP A N 1
ATOM 649 C CA . ASP A 1 75 ? 8.402 0.905 -32.647 1.00 74.12 75 ASP A CA 1
ATOM 650 C C . ASP A 1 75 ? 9.121 0.552 -33.964 1.00 74.12 75 ASP A C 1
ATOM 652 O O . ASP A 1 75 ? 9.395 1.417 -34.794 1.00 74.12 75 ASP A O 1
ATOM 656 N N . THR A 1 76 ? 9.386 -0.736 -34.209 1.00 66.38 76 THR A N 1
ATOM 657 C CA . THR A 1 76 ? 10.048 -1.190 -35.447 1.00 66.38 76 THR A CA 1
ATOM 658 C C . THR A 1 76 ? 9.106 -1.286 -36.650 1.00 66.38 76 THR A C 1
ATOM 660 O O . THR A 1 76 ? 9.564 -1.210 -37.792 1.00 66.38 76 THR A O 1
ATOM 663 N N . GLU A 1 77 ? 7.798 -1.431 -36.425 1.00 64.44 77 GLU A N 1
ATOM 664 C CA . GLU A 1 77 ? 6.792 -1.453 -37.494 1.00 64.44 77 GLU A CA 1
ATOM 665 C C . GLU A 1 77 ? 6.486 -0.026 -37.991 1.00 64.44 77 GLU A C 1
ATOM 667 O O . GLU A 1 77 ? 6.422 0.192 -39.201 1.00 64.44 77 GLU A O 1
ATOM 672 N N . GLU A 1 78 ? 6.423 0.966 -37.092 1.00 67.94 78 GLU A N 1
ATOM 673 C CA . GLU A 1 78 ? 6.179 2.375 -37.448 1.00 67.94 78 GLU A CA 1
ATOM 674 C C . GLU A 1 78 ? 7.332 2.968 -38.282 1.00 67.94 78 GLU A C 1
ATOM 676 O O . GLU A 1 78 ? 7.094 3.637 -39.289 1.00 67.94 78 GLU A O 1
ATOM 681 N N . GLU A 1 79 ? 8.593 2.666 -37.945 1.00 69.62 79 GLU A N 1
ATOM 682 C CA . GLU A 1 79 ? 9.758 3.085 -38.744 1.00 69.62 79 GLU A CA 1
ATOM 683 C C . GLU A 1 79 ? 9.761 2.476 -40.155 1.00 69.62 79 GLU A C 1
ATOM 685 O O . GLU A 1 79 ? 10.081 3.158 -41.134 1.00 69.62 79 GLU A O 1
ATOM 690 N N . ALA A 1 80 ? 9.370 1.204 -40.287 1.00 70.44 80 ALA A N 1
ATOM 691 C CA . ALA A 1 80 ? 9.287 0.531 -41.580 1.00 70.44 80 ALA A CA 1
ATOM 692 C C . ALA A 1 80 ? 8.144 1.085 -42.451 1.00 70.44 80 ALA A C 1
ATOM 694 O O . ALA A 1 80 ? 8.318 1.259 -43.661 1.00 70.44 80 ALA A O 1
ATOM 695 N N . GLU A 1 81 ? 6.992 1.401 -41.854 1.00 72.44 81 GLU A N 1
ATOM 696 C CA . GLU A 1 81 ? 5.863 2.037 -42.542 1.00 72.44 81 GLU A CA 1
ATOM 697 C C . GLU A 1 81 ? 6.170 3.484 -42.954 1.00 72.44 81 GLU A C 1
ATOM 699 O O . GLU A 1 81 ? 5.830 3.894 -44.072 1.00 72.44 81 GLU A O 1
ATOM 704 N N . MET A 1 82 ? 6.866 4.251 -42.108 1.00 75.81 82 MET A N 1
ATOM 705 C CA . MET A 1 82 ? 7.336 5.599 -42.441 1.00 75.81 82 MET A CA 1
ATOM 706 C C . MET A 1 82 ? 8.329 5.572 -43.605 1.00 75.81 82 MET A C 1
ATOM 708 O O . MET A 1 82 ? 8.138 6.299 -44.580 1.00 75.81 82 MET A O 1
ATOM 712 N N . ALA A 1 83 ? 9.325 4.681 -43.568 1.00 77.50 83 ALA A N 1
ATOM 713 C CA . ALA A 1 83 ? 10.295 4.527 -44.652 1.00 77.50 83 ALA A CA 1
ATOM 714 C C . ALA A 1 83 ? 9.632 4.106 -45.975 1.00 77.50 83 ALA A C 1
ATOM 716 O O . ALA A 1 83 ? 9.992 4.594 -47.049 1.00 77.50 83 ALA A O 1
ATOM 717 N N . LEU A 1 84 ? 8.628 3.223 -45.912 1.00 78.25 84 LEU A N 1
ATOM 718 C CA . LEU A 1 84 ? 7.845 2.830 -47.080 1.00 78.25 84 LEU A CA 1
ATOM 719 C C . LEU A 1 84 ? 7.072 4.028 -47.651 1.00 78.25 84 LEU A C 1
ATOM 721 O O . LEU A 1 84 ? 7.091 4.253 -48.861 1.00 78.25 84 LEU A O 1
ATOM 725 N N . THR A 1 85 ? 6.423 4.813 -46.791 1.00 75.56 85 THR A N 1
ATOM 726 C CA . THR A 1 85 ? 5.646 5.996 -47.184 1.00 75.56 85 THR A CA 1
ATOM 727 C C . THR A 1 85 ? 6.533 7.078 -47.806 1.00 75.56 85 THR A C 1
ATOM 729 O O . THR A 1 85 ? 6.172 7.630 -48.846 1.00 75.56 85 THR A O 1
ATOM 732 N N . GLU A 1 86 ? 7.707 7.353 -47.229 1.00 78.19 86 GLU A N 1
ATOM 733 C CA . GLU A 1 86 ? 8.693 8.279 -47.805 1.00 78.19 86 GLU A CA 1
ATOM 734 C C . GLU A 1 86 ? 9.159 7.817 -49.183 1.00 78.19 86 GLU A C 1
ATOM 736 O O . GLU A 1 86 ? 9.149 8.604 -50.129 1.00 78.19 86 GLU A O 1
ATOM 741 N N . HIS A 1 87 ? 9.485 6.529 -49.329 1.00 78.31 87 HIS A N 1
ATOM 742 C CA . HIS A 1 87 ? 9.853 5.973 -50.624 1.00 78.31 87 HIS A CA 1
ATOM 743 C C . HIS A 1 87 ? 8.719 6.155 -51.643 1.00 78.31 87 HIS A C 1
ATOM 745 O O . HIS A 1 87 ? 8.971 6.628 -52.744 1.00 78.31 87 HIS A O 1
ATOM 751 N N . TYR A 1 88 ? 7.462 5.851 -51.289 1.00 77.19 88 TYR A N 1
ATOM 752 C CA . TYR A 1 88 ? 6.303 6.078 -52.168 1.00 77.19 88 TYR A CA 1
ATOM 753 C C . TYR A 1 88 ? 6.116 7.552 -52.563 1.00 77.19 88 TYR A C 1
ATOM 755 O O . TYR A 1 88 ? 5.809 7.841 -53.724 1.00 77.19 88 TYR A O 1
ATOM 763 N N . MET A 1 89 ? 6.297 8.489 -51.629 1.00 79.69 89 MET A N 1
ATOM 764 C CA . MET A 1 89 ? 6.245 9.925 -51.921 1.00 79.69 89 MET A CA 1
ATOM 765 C C . MET A 1 89 ? 7.363 10.358 -52.880 1.00 79.69 89 MET A C 1
ATOM 767 O O . MET A 1 89 ? 7.103 11.133 -53.798 1.00 79.69 89 MET A O 1
ATOM 771 N N . ASP A 1 90 ? 8.565 9.798 -52.746 1.00 74.50 90 ASP A N 1
ATOM 772 C CA . ASP A 1 90 ? 9.692 10.085 -53.638 1.00 74.50 90 ASP A CA 1
ATOM 773 C C . ASP A 1 90 ? 9.449 9.552 -55.064 1.00 74.50 90 ASP A C 1
ATOM 775 O O . ASP A 1 90 ? 9.589 10.290 -56.040 1.00 74.50 90 ASP A O 1
ATOM 779 N N . VAL A 1 91 ? 8.957 8.310 -55.222 1.00 74.62 91 VAL A N 1
ATOM 780 C CA . VAL A 1 91 ? 8.654 7.772 -56.570 1.00 74.62 91 VAL A CA 1
ATOM 781 C C . VAL A 1 91 ? 7.471 8.482 -57.238 1.00 74.62 91 VAL A C 1
ATOM 783 O O . VAL A 1 91 ? 7.433 8.586 -58.463 1.00 74.62 91 VAL A O 1
ATOM 786 N N . SER A 1 92 ? 6.497 8.965 -56.460 1.00 70.06 92 SER A N 1
ATOM 787 C CA . SER A 1 92 ? 5.322 9.677 -56.992 1.00 70.06 92 SER A CA 1
ATOM 788 C C . SER A 1 92 ? 5.595 11.135 -57.379 1.00 70.06 92 SER A C 1
ATOM 790 O O . SER A 1 92 ? 4.828 11.695 -58.156 1.00 70.06 92 SER A O 1
ATOM 792 N N . HIS A 1 93 ? 6.694 11.733 -56.909 1.00 59.53 93 HIS A N 1
ATOM 793 C CA . HIS A 1 93 ? 7.153 13.069 -57.314 1.00 59.53 93 HIS A CA 1
ATOM 794 C C . HIS A 1 93 ? 7.992 13.075 -58.612 1.00 59.53 93 HIS A C 1
ATOM 796 O O . HIS A 1 93 ? 8.344 14.148 -59.104 1.00 59.53 93 HIS A O 1
ATOM 802 N N . ILE A 1 94 ? 8.325 11.901 -59.167 1.00 56.09 94 ILE A N 1
ATOM 803 C CA . ILE A 1 94 ? 9.198 11.733 -60.348 1.00 56.09 94 ILE A CA 1
ATOM 804 C C . ILE A 1 94 ? 8.401 11.431 -61.648 1.00 56.09 94 ILE A C 1
ATOM 806 O O . ILE A 1 94 ? 8.995 11.313 -62.721 1.00 56.09 94 ILE A O 1
ATOM 810 N N . ILE A 1 95 ? 7.061 11.366 -61.599 1.00 47.75 95 ILE A N 1
ATOM 811 C CA . ILE A 1 95 ? 6.166 11.230 -62.776 1.00 47.75 95 ILE A CA 1
ATOM 812 C C . ILE A 1 95 ? 5.483 12.568 -63.072 1.00 47.75 95 ILE A C 1
ATOM 814 O O . ILE A 1 95 ? 5.420 12.941 -64.267 1.00 47.75 95 ILE A O 1
#

pLDDT: mean 89.55, std 11.39, range [47.75, 98.56]

Sequence (95 aa):
QPAKVLWYDRARYVYLEFCVENSRDVKVDIDDYKITFSCLNEDNIQMYNEIVVYDRIQSKPGWLFVDFDNWRDWDTEEEAEMALTEHYMDVSHII